Protein AF-A0AAU0MTR1-F1 (afdb_monomer_lite)

Radius of gyration: 13.87 Å; chains: 1; bounding box: 31×34×35 Å

Secondary structure (DSSP, 8-state):
-----S-EEEPPTT-EEEEETTTTEEEEE-TTS-EEEEEGGGEEEEEEEEEPPPTTSPPEEEEEEEES-SS--EEEEEESSHHHHHHHHHHHHHHHHSPP-

Foldseek 3Di:
DPDDDPAAAEQDPPWDWDADLLQQKIWIQHPVRDIDIDHVVQFPDKDWDWDDDPPPDQTKIKIWTQGVDPRHRIYIYIDSDPVVNVVVVVVSVVSNPDDND

Structure (mmCIF, N/CA/C/O backbone):
data_AF-A0AAU0MTR1-F1
#
_entry.id   AF-A0AAU0MTR1-F1
#
loop_
_atom_site.group_PDB
_atom_site.id
_atom_site.type_symbol
_atom_site.label_atom_id
_atom_site.label_alt_id
_atom_site.label_comp_id
_atom_site.label_asym_id
_atom_site.label_entity_id
_atom_site.label_seq_id
_atom_site.pdbx_PDB_ins_code
_atom_site.Cartn_x
_atom_site.Cartn_y
_atom_site.Cartn_z
_atom_site.occupancy
_atom_site.B_iso_or_equiv
_atom_site.auth_seq_id
_atom_site.auth_comp_id
_atom_site.auth_asym_id
_atom_site.auth_atom_id
_atom_site.pdbx_PDB_model_num
ATOM 1 N N . MET A 1 1 ? 5.116 -17.799 11.765 1.00 31.34 1 MET A N 1
ATOM 2 C CA . MET A 1 1 ? 3.805 -17.897 11.088 1.00 31.34 1 MET A CA 1
ATOM 3 C C . MET A 1 1 ? 4.029 -17.701 9.602 1.00 31.34 1 MET A C 1
ATOM 5 O O . MET A 1 1 ? 4.410 -16.607 9.199 1.00 31.34 1 MET A O 1
ATOM 9 N N . ASP A 1 2 ? 3.836 -18.751 8.809 1.00 34.56 2 ASP A N 1
ATOM 10 C CA . ASP A 1 2 ? 3.849 -18.668 7.348 1.00 34.56 2 ASP A CA 1
ATOM 11 C C . ASP A 1 2 ? 2.515 -18.096 6.859 1.00 34.56 2 ASP A C 1
ATOM 13 O O . ASP A 1 2 ? 1.483 -18.764 6.846 1.00 34.56 2 ASP A O 1
ATOM 17 N N . PHE A 1 3 ? 2.525 -16.808 6.521 1.00 34.22 3 PHE A N 1
ATOM 18 C CA . PHE A 1 3 ? 1.360 -16.087 6.019 1.00 34.22 3 PHE A CA 1
ATOM 19 C C . PHE A 1 3 ? 1.161 -16.407 4.529 1.00 34.22 3 PHE A C 1
ATOM 21 O O . PHE A 1 3 ? 1.867 -15.869 3.675 1.00 34.22 3 PHE A O 1
ATOM 28 N N . ASN A 1 4 ? 0.211 -17.295 4.217 1.00 35.38 4 ASN A N 1
ATOM 29 C CA . ASN A 1 4 ? -0.157 -17.669 2.848 1.00 35.38 4 ASN A CA 1
ATOM 30 C C . ASN A 1 4 ? -1.602 -17.230 2.539 1.00 35.38 4 ASN A C 1
ATOM 32 O O . ASN A 1 4 ? -2.546 -17.988 2.775 1.00 35.38 4 ASN A O 1
ATOM 36 N N . PRO A 1 5 ? -1.815 -15.991 2.072 1.00 41.56 5 PRO A N 1
ATOM 37 C CA . PRO A 1 5 ? -3.156 -15.480 1.843 1.00 41.56 5 PRO A CA 1
ATOM 38 C C . PRO A 1 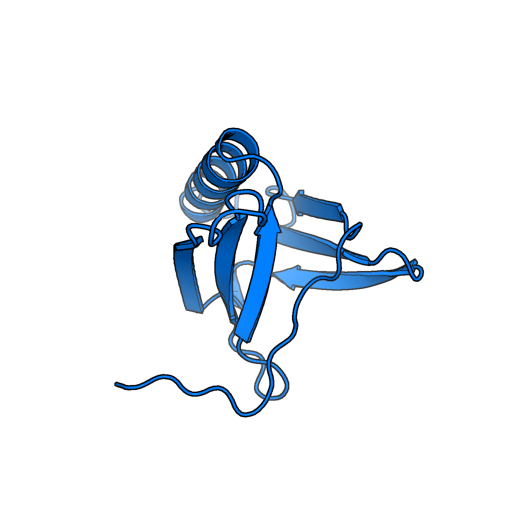5 ? -3.774 -16.173 0.626 1.00 41.56 5 PRO A C 1
ATOM 40 O O . PRO A 1 5 ? -3.256 -16.070 -0.486 1.00 41.56 5 PRO A O 1
ATOM 43 N N . LYS A 1 6 ? -4.912 -16.853 0.837 1.00 39.72 6 LYS A N 1
ATOM 44 C CA . LYS A 1 6 ? -5.722 -17.477 -0.229 1.00 39.72 6 LYS A CA 1
ATOM 45 C C . LYS A 1 6 ? -6.138 -16.481 -1.321 1.00 39.72 6 LYS A C 1
ATOM 47 O O . LYS A 1 6 ? -6.350 -16.893 -2.456 1.00 39.72 6 LYS A O 1
ATOM 52 N N . TYR A 1 7 ? -6.205 -15.189 -0.991 1.00 46.62 7 TYR A N 1
ATOM 53 C CA . TYR A 1 7 ? -6.578 -14.112 -1.902 1.00 46.62 7 TYR A CA 1
ATOM 54 C C . TYR A 1 7 ? -5.579 -12.961 -1.806 1.00 46.62 7 TYR A C 1
ATOM 56 O O . TYR A 1 7 ? -5.288 -12.442 -0.726 1.00 46.62 7 TYR A O 1
ATOM 64 N N . LYS A 1 8 ? -5.025 -12.581 -2.957 1.00 53.84 8 LYS A N 1
ATOM 65 C C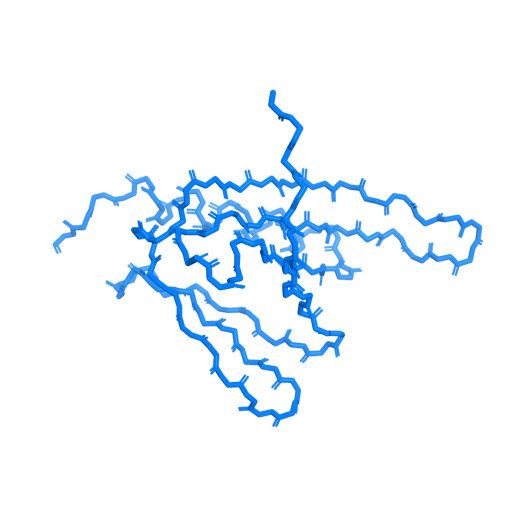A . LYS A 1 8 ? -4.037 -11.513 -3.087 1.00 53.84 8 LYS A CA 1
ATOM 66 C C . LYS A 1 8 ? -4.506 -10.536 -4.143 1.00 53.84 8 LYS A C 1
ATOM 68 O O . LYS A 1 8 ? -4.621 -10.896 -5.316 1.00 53.84 8 LYS A O 1
ATOM 73 N N . TYR A 1 9 ? -4.660 -9.280 -3.751 1.00 56.09 9 TYR A N 1
ATOM 74 C CA . TYR A 1 9 ? -4.800 -8.211 -4.717 1.00 56.09 9 TYR A CA 1
ATOM 75 C C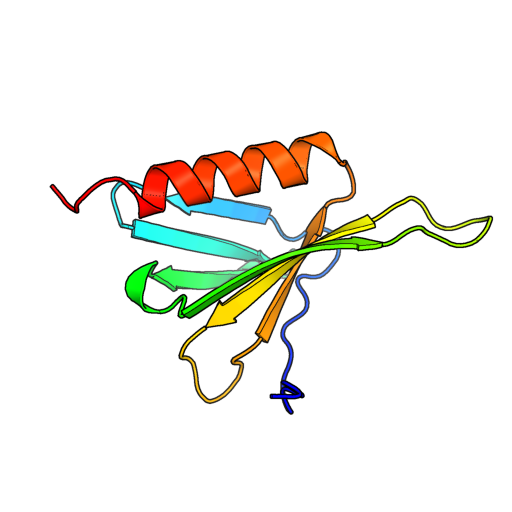 . TYR A 1 9 ? -3.414 -7.722 -5.136 1.00 56.09 9 TYR A C 1
ATOM 77 O O . TYR A 1 9 ? -2.596 -7.282 -4.322 1.00 56.09 9 TYR A O 1
ATOM 85 N N . LYS A 1 10 ? -3.130 -7.805 -6.434 1.00 58.03 10 LYS A N 1
ATOM 86 C CA . LYS A 1 10 ? -1.926 -7.227 -7.026 1.00 58.03 10 LYS A CA 1
ATOM 87 C C . LYS A 1 10 ? -2.352 -6.007 -7.826 1.00 58.03 10 LYS A C 1
ATOM 89 O O . LYS A 1 10 ? -3.037 -6.159 -8.836 1.00 58.03 10 LYS A O 1
ATOM 94 N N . ALA A 1 11 ? -1.927 -4.822 -7.395 1.00 59.28 11 ALA A N 1
ATOM 95 C CA . ALA A 1 11 ? -2.095 -3.627 -8.207 1.00 59.28 11 ALA A CA 1
ATOM 96 C C . ALA A 1 11 ? -1.408 -3.865 -9.561 1.00 59.28 11 ALA A C 1
ATOM 98 O O . ALA A 1 11 ? -0.237 -4.262 -9.616 1.00 59.28 11 ALA A O 1
ATOM 99 N N . MET A 1 12 ? -2.163 -3.716 -10.650 1.00 55.75 12 MET A N 1
ATOM 100 C CA . MET A 1 12 ? -1.634 -3.913 -11.996 1.00 55.75 12 MET A CA 1
ATOM 101 C C . MET A 1 12 ? -0.727 -2.741 -12.394 1.00 55.75 12 MET A C 1
ATOM 103 O O . MET A 1 12 ? -0.822 -1.642 -11.849 1.00 55.75 12 MET A O 1
ATOM 107 N N . LEU A 1 13 ? 0.166 -2.977 -13.361 1.00 52.72 13 LEU A N 1
ATOM 108 C CA . LEU A 1 13 ? 0.978 -1.925 -13.978 1.00 52.72 13 LEU A CA 1
ATOM 109 C C . LEU A 1 13 ? 0.065 -0.785 -14.470 1.00 52.72 13 LEU A C 1
ATOM 111 O O . LEU A 1 13 ? -0.827 -1.009 -15.289 1.00 52.72 13 LEU A O 1
ATOM 115 N N . GLY A 1 14 ? 0.286 0.427 -13.953 1.00 55.19 14 GLY A N 1
ATOM 116 C CA . GLY A 1 14 ? -0.507 1.620 -14.273 1.00 55.19 14 GLY A CA 1
ATOM 117 C C . GLY A 1 14 ? -1.575 2.006 -13.243 1.00 55.19 14 GLY A C 1
ATOM 118 O O . GLY A 1 14 ? -2.296 2.973 -13.479 1.00 55.19 14 GLY A O 1
ATOM 119 N N . SER A 1 15 ? -1.695 1.300 -12.114 1.00 67.88 15 SER A N 1
ATOM 120 C CA . SER A 1 15 ? -2.487 1.787 -10.978 1.00 67.88 15 SER A CA 1
ATOM 121 C C . SER A 1 15 ? -1.793 2.976 -10.297 1.00 67.88 15 SER A C 1
ATOM 123 O O . SER A 1 15 ? -0.593 2.925 -10.027 1.00 67.88 15 SER A O 1
ATOM 125 N N . ARG A 1 16 ? -2.548 4.036 -9.995 1.00 74.56 16 ARG A N 1
ATOM 126 C CA . ARG A 1 16 ? -2.111 5.168 -9.165 1.00 74.56 16 ARG A CA 1
ATOM 127 C C . ARG A 1 16 ? -2.459 4.872 -7.711 1.00 74.56 16 ARG A C 1
ATOM 129 O O . ARG A 1 16 ? -3.571 4.430 -7.425 1.00 74.56 16 ARG A O 1
ATOM 136 N N . ILE A 1 17 ? -1.509 5.111 -6.817 1.00 77.75 17 ILE A N 1
ATOM 137 C CA . ILE A 1 17 ? -1.698 4.985 -5.376 1.00 77.75 17 ILE A CA 1
ATOM 138 C C . ILE A 1 17 ? -1.434 6.332 -4.706 1.00 77.75 17 ILE A C 1
ATOM 140 O O . ILE A 1 17 ? -0.453 6.999 -5.030 1.00 77.75 17 ILE A O 1
ATOM 144 N N . GLU A 1 18 ? -2.315 6.740 -3.801 1.00 83.06 18 GLU A N 1
ATOM 145 C CA . GLU A 1 18 ? -2.264 8.039 -3.127 1.00 83.06 18 GLU A CA 1
ATOM 146 C C . GLU A 1 18 ? -2.534 7.853 -1.635 1.00 83.06 18 GLU A C 1
ATOM 148 O O . GLU A 1 18 ? -3.400 7.067 -1.252 1.00 83.06 18 GLU A O 1
ATOM 153 N N . LEU A 1 19 ? -1.765 8.561 -0.813 1.00 84.44 19 LEU A N 1
ATOM 154 C CA . LEU A 1 19 ? -1.973 8.663 0.627 1.00 84.44 19 LEU A CA 1
ATOM 155 C C . LEU A 1 19 ? -2.739 9.952 0.901 1.00 84.44 19 LEU A C 1
ATOM 157 O O . LEU A 1 19 ? -2.369 11.002 0.379 1.00 84.44 19 LEU A O 1
ATOM 161 N N . ASP A 1 20 ? -3.772 9.858 1.721 1.00 86.12 20 ASP A N 1
ATOM 162 C CA . ASP A 1 20 ? -4.509 10.984 2.274 1.00 86.12 20 ASP A CA 1
ATOM 163 C C . ASP A 1 20 ? -4.320 10.956 3.796 1.00 86.12 20 ASP A C 1
ATOM 165 O O . ASP A 1 20 ? -5.012 10.199 4.487 1.00 86.12 20 ASP A O 1
ATOM 169 N N . PRO A 1 21 ? -3.316 11.686 4.314 1.00 79.56 21 PRO A N 1
ATOM 170 C CA . PRO A 1 21 ? -3.024 11.706 5.740 1.00 79.56 21 PRO A CA 1
ATOM 171 C C . PRO A 1 21 ? -4.153 12.356 6.549 1.00 79.56 21 PRO A C 1
ATOM 173 O O . PRO A 1 21 ? -4.448 11.861 7.635 1.00 79.56 21 PRO A O 1
ATOM 176 N N . ASP A 1 22 ? -4.831 13.374 6.004 1.00 82.75 22 ASP A N 1
ATOM 177 C CA . ASP A 1 22 ? -5.926 14.089 6.670 1.00 82.75 22 ASP A CA 1
ATOM 178 C C . ASP A 1 22 ? -7.108 13.155 6.949 1.00 82.75 22 ASP A C 1
ATOM 180 O O . ASP A 1 22 ? -7.578 13.032 8.081 1.00 82.75 22 ASP A O 1
ATOM 184 N N . SER A 1 23 ? -7.548 12.412 5.930 1.00 84.00 23 SER A N 1
ATOM 185 C CA . SER A 1 23 ? -8.636 11.435 6.089 1.00 84.00 23 SER A CA 1
ATOM 186 C C . SER A 1 23 ? -8.157 10.070 6.598 1.00 84.00 23 SER A C 1
ATOM 188 O O . SER A 1 23 ? -8.970 9.146 6.717 1.00 84.00 23 SER A O 1
ATOM 190 N N . ARG A 1 24 ? -6.848 9.912 6.855 1.00 85.19 24 ARG A N 1
ATOM 191 C CA . ARG A 1 24 ? -6.160 8.650 7.195 1.00 85.19 24 ARG A CA 1
ATOM 192 C C . ARG A 1 24 ? -6.517 7.507 6.242 1.00 85.19 24 ARG A C 1
ATOM 194 O O . ARG A 1 24 ? -6.874 6.403 6.672 1.00 85.19 24 ARG A O 1
ATOM 201 N N . GLN A 1 25 ? -6.456 7.784 4.941 1.00 87.81 25 GLN A N 1
ATOM 202 C CA . GLN A 1 25 ? -6.877 6.880 3.873 1.00 87.81 25 GLN A CA 1
ATOM 203 C C . GLN A 1 25 ? -5.789 6.625 2.828 1.00 87.81 25 GLN A C 1
ATOM 205 O O . GLN A 1 25 ? -4.918 7.445 2.563 1.00 87.81 25 GLN A O 1
ATOM 210 N N . ILE A 1 26 ? -5.868 5.460 2.190 1.00 85.50 26 ILE A N 1
ATOM 211 C CA . ILE A 1 26 ? -5.075 5.081 1.026 1.00 85.50 26 ILE A CA 1
ATOM 212 C C . ILE A 1 26 ? -6.026 4.873 -0.141 1.00 85.50 26 ILE A C 1
ATOM 214 O O . ILE A 1 26 ? -6.910 4.013 -0.104 1.00 85.50 26 ILE A O 1
ATOM 218 N N . PHE A 1 27 ? -5.812 5.630 -1.208 1.00 84.12 27 PHE A N 1
ATOM 219 C CA . PHE A 1 27 ? -6.536 5.491 -2.458 1.00 84.12 27 PHE A CA 1
ATOM 220 C C . PHE A 1 27 ? -5.721 4.676 -3.446 1.00 84.12 27 PHE A C 1
ATOM 222 O O . PHE A 1 27 ? -4.580 5.008 -3.757 1.00 84.12 27 PHE A O 1
ATOM 229 N N . LEU A 1 28 ? -6.338 3.645 -4.013 1.00 79.12 28 LEU A N 1
ATOM 230 C CA . LEU A 1 28 ? -5.805 2.964 -5.180 1.00 79.12 28 LEU A CA 1
ATOM 231 C C . LEU A 1 28 ? -6.767 3.129 -6.348 1.00 79.12 28 LEU A C 1
ATOM 233 O O . LEU A 1 28 ? -7.886 2.617 -6.325 1.00 79.12 28 LEU A O 1
ATOM 237 N N . LYS A 1 29 ? -6.313 3.813 -7.394 1.00 78.12 29 LYS A N 1
ATOM 238 C CA . LYS A 1 29 ? -7.025 3.932 -8.661 1.00 78.12 29 LYS A CA 1
ATOM 239 C C . LYS A 1 29 ? -6.350 3.045 -9.692 1.00 78.12 29 LYS A C 1
ATOM 241 O O . LYS A 1 29 ? -5.242 3.317 -10.145 1.00 78.12 29 LYS A O 1
ATOM 246 N N . SER A 1 30 ? -7.024 1.970 -10.060 1.00 73.88 30 SER A N 1
ATOM 247 C CA . SER A 1 30 ? -6.580 1.082 -11.126 1.00 73.88 30 SER A CA 1
ATOM 248 C C . SER A 1 30 ? -6.757 1.723 -12.497 1.00 73.88 30 SER A C 1
ATOM 250 O O . SER A 1 30 ? -7.582 2.619 -12.686 1.00 73.88 30 SER A O 1
ATOM 252 N N . ARG A 1 31 ? -5.981 1.246 -13.476 1.00 70.06 31 ARG A N 1
ATOM 253 C CA . ARG A 1 31 ? -6.050 1.721 -14.866 1.00 70.06 31 ARG A CA 1
ATOM 254 C C . ARG A 1 31 ? -7.429 1.507 -15.503 1.00 70.06 31 ARG A C 1
ATOM 256 O O . ARG A 1 31 ? -7.829 2.297 -16.347 1.00 70.06 31 ARG A O 1
ATOM 263 N N . ASP A 1 32 ? -8.156 0.475 -15.078 1.00 74.31 32 ASP A N 1
ATOM 264 C CA . ASP A 1 32 ? -9.535 0.174 -15.493 1.00 74.31 32 ASP A CA 1
ATOM 265 C C . ASP A 1 32 ? -10.587 1.093 -14.837 1.00 74.31 32 ASP A C 1
ATOM 267 O O . ASP A 1 32 ? -11.786 0.881 -14.991 1.00 74.31 32 ASP A O 1
ATOM 271 N N . GLY A 1 33 ? -10.149 2.109 -14.087 1.00 71.06 33 GLY A N 1
ATOM 272 C CA . GLY A 1 33 ? -11.016 3.054 -13.392 1.00 71.06 33 GLY A CA 1
ATOM 273 C C . GLY A 1 33 ? -11.516 2.559 -12.036 1.00 71.06 33 GLY A C 1
ATOM 274 O O . GLY A 1 33 ? -12.126 3.343 -11.308 1.00 71.06 33 GLY A O 1
ATOM 275 N N . ARG A 1 34 ? -11.227 1.311 -11.638 1.00 73.50 34 ARG A N 1
ATOM 276 C CA . ARG A 1 34 ? -11.626 0.807 -10.319 1.00 73.50 34 ARG A CA 1
ATOM 277 C C . ARG A 1 34 ? -10.865 1.547 -9.228 1.00 73.50 34 ARG A C 1
ATOM 279 O O . ARG A 1 34 ? -9.636 1.490 -9.164 1.00 73.50 34 ARG A O 1
ATOM 286 N N . LYS A 1 35 ? -11.609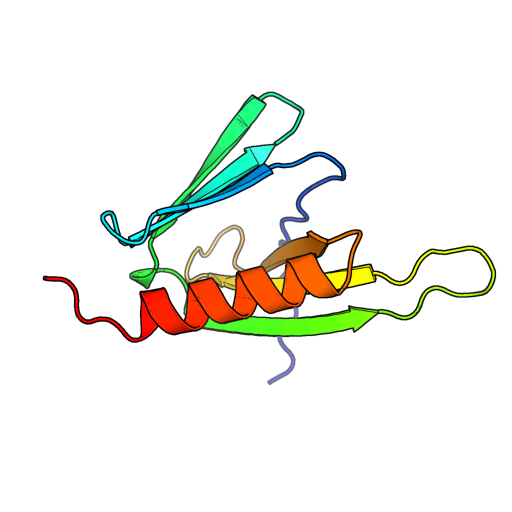 2.220 -8.353 1.00 78.06 35 LYS A N 1
ATOM 287 C CA . LYS A 1 35 ? -11.080 2.857 -7.148 1.00 78.06 35 LYS A CA 1
ATOM 288 C C . LYS A 1 35 ? -11.319 1.938 -5.956 1.00 78.06 35 LYS A C 1
ATOM 290 O O . LYS A 1 35 ? -12.418 1.417 -5.786 1.00 78.06 35 LYS A O 1
ATOM 295 N N . ARG A 1 36 ? -10.299 1.759 -5.126 1.00 77.88 36 ARG A N 1
ATOM 296 C CA . ARG A 1 36 ? -10.439 1.222 -3.774 1.00 77.88 36 ARG A CA 1
ATOM 297 C C . ARG A 1 36 ? -9.880 2.218 -2.775 1.00 77.88 36 ARG A C 1
ATOM 299 O O . ARG A 1 36 ? -8.959 2.971 -3.095 1.00 77.88 36 ARG A O 1
ATOM 306 N N . VAL A 1 37 ? -10.500 2.241 -1.608 1.00 83.44 37 VAL A N 1
ATOM 307 C CA . VAL A 1 37 ? -10.158 3.119 -0.495 1.00 83.44 37 VAL A CA 1
ATOM 308 C C . VAL A 1 37 ? -9.951 2.228 0.710 1.00 83.44 37 VAL A C 1
ATOM 310 O O . VAL A 1 37 ? -10.761 1.332 0.933 1.00 83.44 37 VAL A O 1
ATOM 313 N N . PHE A 1 38 ? -8.885 2.480 1.450 1.00 79.38 38 PHE A N 1
ATOM 314 C CA . PHE A 1 38 ? -8.594 1.801 2.705 1.00 79.38 38 PHE A CA 1
ATOM 315 C C . PHE A 1 38 ? -8.308 2.838 3.759 1.00 79.38 38 PHE A C 1
ATOM 317 O O . PHE A 1 38 ? -7.735 3.880 3.447 1.00 79.38 38 PHE A O 1
ATOM 324 N N . LYS A 1 39 ? -8.663 2.545 4.997 1.00 85.12 39 LYS A N 1
ATOM 325 C CA . LYS A 1 39 ? -8.269 3.369 6.129 1.00 85.12 39 LYS A CA 1
ATOM 326 C C . LYS A 1 39 ? -7.008 2.810 6.766 1.00 85.12 39 LYS A C 1
ATOM 328 O O . LYS A 1 39 ? -6.761 1.607 6.757 1.00 85.12 39 LYS A O 1
ATOM 333 N N . TYR A 1 40 ? -6.224 3.685 7.373 1.00 84.56 40 TYR A N 1
ATOM 334 C CA . TYR A 1 40 ? -4.994 3.303 8.067 1.00 84.56 40 TYR A CA 1
ATOM 335 C C . TYR A 1 40 ? -5.245 2.287 9.188 1.00 84.56 40 TYR A C 1
ATOM 337 O O . TYR A 1 40 ? -4.439 1.386 9.390 1.00 84.56 40 TYR A O 1
ATOM 345 N N . GLU A 1 41 ? -6.391 2.388 9.870 1.00 83.75 41 GLU A N 1
ATOM 346 C CA . GLU A 1 41 ? -6.820 1.454 10.924 1.00 83.75 41 GLU A CA 1
ATOM 347 C C . GLU A 1 41 ? -7.023 0.009 10.435 1.00 83.75 41 GLU A C 1
ATOM 349 O O . GLU A 1 41 ? -6.992 -0.933 11.229 1.00 83.75 41 GLU A O 1
ATOM 354 N N . GLU A 1 42 ? -7.216 -0.181 9.129 1.00 84.12 42 GLU A N 1
ATOM 355 C CA . GLU A 1 42 ? -7.386 -1.500 8.524 1.00 84.12 42 GLU A CA 1
ATOM 356 C C . GLU A 1 42 ? -6.039 -2.161 8.212 1.00 84.12 42 GLU A C 1
ATOM 358 O O . GLU A 1 42 ? -6.004 -3.362 7.954 1.00 84.12 42 GLU A O 1
ATOM 363 N N . ILE A 1 43 ? -4.929 -1.418 8.241 1.00 84.31 43 ILE A N 1
ATOM 364 C CA . ILE A 1 43 ? -3.589 -1.931 7.945 1.00 84.31 43 ILE A CA 1
ATOM 365 C C . ILE A 1 43 ? -3.009 -2.542 9.217 1.00 84.31 43 ILE A C 1
ATOM 367 O O . ILE A 1 43 ? -2.734 -1.852 10.196 1.00 84.31 43 ILE A O 1
ATOM 371 N N . VAL A 1 44 ? -2.800 -3.853 9.189 1.00 84.19 44 VAL A N 1
ATOM 372 C CA . VAL A 1 44 ? -2.252 -4.613 10.318 1.00 84.19 44 VAL A CA 1
ATOM 373 C C . VAL A 1 44 ? -0.728 -4.661 10.251 1.00 84.19 44 VAL A C 1
ATOM 375 O O . VAL A 1 44 ? -0.056 -4.584 11.274 1.00 84.19 44 VAL A O 1
ATOM 378 N N . GLU A 1 45 ? -0.174 -4.792 9.046 1.00 84.12 45 GLU A N 1
ATOM 379 C CA . GLU A 1 45 ? 1.267 -4.907 8.816 1.00 84.12 45 GLU A CA 1
ATOM 380 C C . GLU A 1 45 ? 1.605 -4.425 7.399 1.00 84.12 45 GLU A C 1
ATOM 382 O O . GLU A 1 45 ? 0.787 -4.552 6.486 1.00 84.12 45 GLU A O 1
ATOM 387 N N . TRP A 1 46 ? 2.821 -3.925 7.168 1.00 85.19 46 TRP A N 1
ATOM 388 C CA . TRP A 1 46 ? 3.354 -3.806 5.811 1.00 85.19 46 TRP A CA 1
ATOM 389 C C . TRP A 1 46 ? 4.829 -4.208 5.728 1.00 85.19 46 TRP A C 1
ATOM 391 O O . TRP A 1 46 ? 5.569 -4.140 6.708 1.00 85.19 46 TRP A O 1
ATOM 401 N N . LYS A 1 47 ? 5.266 -4.646 4.542 1.00 84.62 47 LYS A N 1
ATOM 402 C CA . LYS A 1 47 ? 6.660 -5.011 4.247 1.00 84.62 47 LYS A CA 1
ATOM 403 C C . LYS A 1 47 ? 7.111 -4.417 2.932 1.00 84.62 47 LYS A C 1
ATOM 405 O O . LYS A 1 47 ? 6.448 -4.584 1.909 1.00 84.62 47 LYS A O 1
ATOM 410 N N . HIS A 1 48 ? 8.297 -3.833 2.942 1.00 82.94 48 HIS A N 1
ATOM 411 C CA . HIS A 1 48 ? 9.021 -3.494 1.731 1.00 82.94 48 HIS A CA 1
ATOM 412 C C . HIS A 1 48 ? 9.916 -4.672 1.333 1.00 82.94 48 HIS A C 1
ATOM 414 O O . HIS A 1 48 ? 10.704 -5.173 2.133 1.00 82.94 48 HIS A O 1
ATOM 420 N N . LYS A 1 49 ? 9.770 -5.155 0.096 1.00 82.00 49 LYS A N 1
ATOM 421 C CA . LYS A 1 49 ? 10.662 -6.149 -0.503 1.00 82.00 49 LYS A CA 1
ATOM 422 C C . LYS A 1 49 ? 11.258 -5.636 -1.803 1.00 82.00 49 LYS A C 1
ATOM 424 O O . LYS A 1 49 ? 10.527 -5.267 -2.725 1.00 82.00 49 LYS A O 1
ATOM 429 N N . TRP A 1 50 ? 12.577 -5.725 -1.880 1.00 77.31 50 TRP A N 1
ATOM 430 C CA . TRP A 1 50 ? 13.327 -5.614 -3.119 1.00 77.31 50 TRP A CA 1
ATOM 431 C C . TRP A 1 50 ? 13.249 -6.950 -3.849 1.00 77.31 50 TRP A C 1
ATOM 433 O O . TRP A 1 50 ? 13.555 -8.000 -3.281 1.00 77.31 50 TRP A O 1
ATOM 443 N N . LEU A 1 51 ? 12.766 -6.924 -5.086 1.00 75.94 51 LEU A N 1
ATOM 444 C CA . LEU A 1 51 ? 12.728 -8.093 -5.950 1.00 75.94 51 LEU A CA 1
ATOM 445 C C . LEU A 1 51 ? 13.652 -7.826 -7.124 1.00 75.94 51 LEU A C 1
ATOM 447 O O . LEU A 1 51 ? 13.295 -7.091 -8.045 1.00 75.94 51 LEU A O 1
ATOM 451 N N . GLN A 1 52 ? 14.828 -8.440 -7.061 1.00 68.88 52 GLN A N 1
ATOM 452 C CA . GLN A 1 52 ? 15.790 -8.392 -8.145 1.00 68.88 52 GLN A CA 1
ATOM 453 C C . GLN A 1 52 ? 15.202 -9.113 -9.362 1.00 68.88 52 GLN A C 1
ATOM 455 O O . GLN A 1 52 ? 14.675 -10.227 -9.247 1.00 68.88 52 GLN A O 1
ATOM 460 N N . GLY A 1 53 ? 15.210 -8.449 -10.513 1.00 63.72 53 GLY A N 1
ATOM 461 C CA . GLY A 1 53 ? 14.799 -9.079 -11.760 1.00 63.72 53 GLY A CA 1
ATOM 462 C C . GLY A 1 53 ? 15.935 -9.930 -12.325 1.00 63.72 53 GLY A C 1
ATOM 463 O O . GLY A 1 53 ? 17.073 -9.481 -12.395 1.00 63.72 53 GLY A O 1
ATOM 464 N N . ASP A 1 54 ? 15.653 -11.161 -12.758 1.00 59.75 54 ASP A N 1
ATOM 465 C CA . ASP A 1 54 ? 16.614 -11.920 -13.572 1.00 59.75 54 ASP A CA 1
ATOM 466 C C . ASP A 1 54 ? 16.881 -11.202 -14.897 1.00 59.75 54 ASP A C 1
ATOM 468 O O . ASP A 1 54 ? 15.913 -10.702 -15.465 1.00 59.75 54 ASP A O 1
ATOM 472 N N . ARG A 1 55 ? 18.146 -11.226 -15.368 1.00 47.06 55 ARG A N 1
ATOM 473 C CA . ARG A 1 55 ? 18.820 -10.784 -16.634 1.00 47.06 55 ARG A CA 1
ATOM 474 C C . ARG A 1 55 ? 18.118 -9.865 -17.665 1.00 47.06 55 ARG A C 1
ATOM 476 O O . ARG A 1 55 ? 18.816 -9.178 -18.399 1.00 47.06 55 ARG A O 1
ATOM 483 N N . TYR A 1 56 ? 16.791 -9.844 -17.740 1.00 52.91 56 TYR A N 1
ATOM 484 C CA . TYR A 1 56 ? 15.935 -9.040 -18.621 1.00 52.91 56 TYR A CA 1
ATOM 485 C C . TYR A 1 56 ? 14.760 -8.342 -17.904 1.00 52.91 56 TYR A C 1
ATOM 487 O O . TYR A 1 56 ? 13.987 -7.631 -18.547 1.00 52.91 56 TYR A O 1
ATOM 495 N N . ARG A 1 57 ? 14.565 -8.552 -16.596 1.00 56.31 57 ARG A N 1
ATOM 496 C CA . ARG A 1 57 ? 13.528 -7.889 -15.796 1.00 56.31 57 ARG A CA 1
ATOM 497 C C . ARG A 1 57 ? 14.150 -6.748 -15.009 1.00 56.31 57 ARG A C 1
ATOM 499 O O . ARG A 1 57 ? 15.148 -6.928 -14.328 1.00 56.31 57 ARG A O 1
ATOM 506 N N . THR A 1 58 ? 13.540 -5.577 -15.115 1.00 59.53 58 THR A N 1
ATOM 507 C CA . THR A 1 58 ? 13.862 -4.410 -14.296 1.00 59.53 58 THR A CA 1
ATOM 508 C C . THR A 1 58 ? 13.667 -4.759 -12.822 1.00 59.53 58 THR A C 1
ATOM 510 O O . THR A 1 58 ? 12.710 -5.466 -12.487 1.00 59.53 58 THR A O 1
ATOM 513 N N . ASP A 1 59 ? 14.544 -4.271 -11.947 1.00 64.94 59 ASP A N 1
ATOM 514 C CA . ASP A 1 59 ? 14.354 -4.416 -10.507 1.00 64.94 59 ASP A CA 1
ATOM 515 C C . ASP A 1 59 ? 12.989 -3.850 -10.101 1.00 64.94 59 ASP A C 1
ATOM 517 O O . ASP A 1 59 ? 12.553 -2.786 -10.555 1.00 64.94 59 ASP A O 1
ATOM 521 N N . HIS A 1 60 ? 12.265 -4.615 -9.288 1.00 67.56 60 HIS A N 1
ATOM 522 C CA . HIS A 1 60 ? 10.935 -4.247 -8.832 1.00 67.56 60 HIS A CA 1
ATOM 523 C C . HIS A 1 60 ? 10.942 -4.054 -7.325 1.00 67.56 60 HIS A C 1
ATOM 525 O O . HIS A 1 60 ? 11.285 -4.957 -6.561 1.00 67.56 60 HIS A O 1
ATOM 531 N N . HIS A 1 61 ? 10.428 -2.911 -6.892 1.00 73.62 61 HIS A N 1
ATOM 532 C CA . HIS A 1 61 ? 10.248 -2.612 -5.478 1.00 73.62 61 HIS A CA 1
ATOM 533 C C . HIS A 1 61 ? 8.796 -2.860 -5.136 1.00 73.62 61 HIS A C 1
ATOM 535 O O . HIS A 1 61 ? 7.895 -2.361 -5.816 1.00 73.62 61 HIS A O 1
ATOM 541 N N . ARG A 1 62 ? 8.536 -3.695 -4.133 1.00 76.00 62 ARG A N 1
ATOM 542 C CA . ARG A 1 62 ? 7.166 -4.019 -3.742 1.00 76.00 62 ARG A CA 1
ATOM 543 C C . ARG A 1 62 ? 6.903 -3.644 -2.302 1.00 76.00 62 ARG A C 1
ATOM 545 O O . ARG A 1 62 ? 7.607 -4.108 -1.410 1.00 76.00 62 ARG A O 1
ATOM 552 N N . LEU A 1 63 ? 5.814 -2.917 -2.094 1.00 75.12 63 LEU A N 1
ATOM 553 C CA . LEU A 1 63 ? 5.199 -2.748 -0.786 1.00 75.12 63 LEU A CA 1
ATOM 554 C C . LEU A 1 63 ? 4.044 -3.742 -0.661 1.00 75.12 63 LEU A C 1
ATOM 556 O O . LEU A 1 63 ? 3.172 -3.826 -1.528 1.00 75.12 63 LEU A O 1
ATOM 560 N N . TRP A 1 64 ? 4.100 -4.552 0.387 1.00 80.94 64 TRP A N 1
ATOM 561 C CA . TRP A 1 64 ? 3.119 -5.570 0.732 1.00 80.94 64 TRP A CA 1
ATOM 562 C C . TRP A 1 64 ? 2.356 -5.059 1.941 1.00 80.94 64 TRP A C 1
ATOM 564 O O . TRP A 1 64 ? 2.972 -4.840 2.971 1.00 80.94 64 TRP A O 1
ATOM 574 N N . PHE A 1 65 ? 1.050 -4.892 1.825 1.00 78.19 65 PHE A N 1
ATOM 575 C CA . PHE A 1 65 ? 0.154 -4.465 2.887 1.00 78.19 65 PHE A CA 1
ATOM 576 C C . PHE A 1 65 ? -0.680 -5.657 3.317 1.00 78.19 65 PHE A C 1
ATOM 578 O O . PHE A 1 65 ? -1.323 -6.300 2.485 1.00 78.19 65 PHE A O 1
ATOM 585 N N . VAL A 1 66 ? -0.666 -5.943 4.607 1.00 78.50 66 VAL A N 1
ATOM 586 C CA . VAL A 1 66 ? -1.598 -6.862 5.239 1.00 78.50 66 VAL A CA 1
ATOM 587 C C . VAL A 1 66 ? -2.720 -6.021 5.822 1.00 78.50 66 VAL A C 1
ATOM 589 O O . VAL A 1 66 ? -2.494 -5.221 6.730 1.00 78.50 66 VAL A O 1
ATOM 592 N N . VAL A 1 67 ? -3.917 -6.182 5.275 1.00 80.31 67 VAL A N 1
ATOM 593 C CA . VAL A 1 67 ? -5.127 -5.493 5.725 1.00 80.31 67 VAL A CA 1
ATOM 594 C C . VAL A 1 67 ? -6.034 -6.462 6.480 1.00 80.31 67 VAL A C 1
ATOM 596 O O . VAL A 1 67 ? -6.010 -7.667 6.238 1.00 80.31 67 VAL A O 1
ATOM 599 N N . ARG A 1 68 ? -6.838 -5.936 7.406 1.00 73.75 68 ARG A N 1
ATOM 600 C CA . ARG A 1 68 ? -7.794 -6.698 8.225 1.00 73.75 68 ARG A CA 1
ATOM 601 C C . ARG A 1 68 ? -8.995 -7.223 7.416 1.00 73.75 68 ARG A C 1
ATOM 603 O O . ARG A 1 68 ? -9.789 -7.989 7.949 1.00 73.75 68 ARG A O 1
ATOM 610 N N . ASP A 1 69 ? -9.113 -6.845 6.142 1.00 68.88 69 ASP A N 1
ATOM 611 C CA . ASP A 1 69 ? -10.119 -7.363 5.208 1.00 68.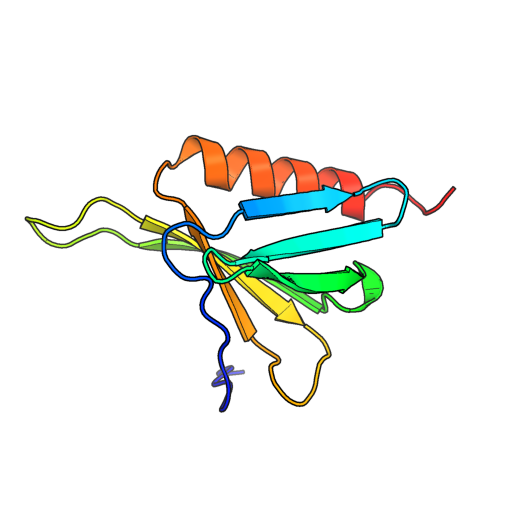88 69 ASP A CA 1
ATOM 612 C C . ASP A 1 69 ? -10.000 -8.895 5.066 1.00 68.88 69 ASP A C 1
ATOM 614 O O . ASP A 1 69 ? -8.968 -9.420 4.640 1.00 68.88 69 ASP A O 1
ATOM 618 N N . LEU A 1 70 ? -11.069 -9.610 5.434 1.00 58.34 70 LEU A N 1
ATOM 619 C CA . LEU A 1 70 ? -11.124 -11.074 5.435 1.00 58.34 70 LEU A CA 1
ATOM 620 C C . LEU A 1 70 ? -11.155 -11.669 4.019 1.00 58.34 70 LEU A C 1
ATOM 622 O O . LEU A 1 70 ? -10.702 -12.801 3.829 1.00 58.34 70 LEU A O 1
ATOM 626 N N . ASP A 1 71 ? -11.641 -10.919 3.029 1.00 66.06 71 ASP A N 1
ATOM 627 C CA . ASP A 1 71 ? -11.766 -11.398 1.653 1.00 66.06 71 ASP A CA 1
ATOM 628 C C . ASP A 1 71 ? -10.468 -11.219 0.862 1.00 66.06 71 ASP A C 1
ATOM 630 O O . ASP A 1 71 ? -10.163 -12.023 -0.018 1.00 66.06 71 ASP A O 1
ATOM 634 N N . ASN A 1 72 ? -9.681 -10.175 1.145 1.00 66.56 72 ASN A N 1
ATOM 635 C CA . ASN A 1 72 ? -8.415 -9.901 0.453 1.00 66.56 72 ASN A CA 1
ATOM 636 C C . ASN A 1 72 ? -7.359 -9.319 1.405 1.00 66.56 72 ASN A C 1
ATOM 638 O O . ASN A 1 72 ? -6.982 -8.151 1.268 1.00 66.56 72 ASN A O 1
ATOM 642 N N . PRO A 1 73 ? -6.817 -10.135 2.324 1.00 71.38 73 PRO A N 1
ATOM 643 C CA . PRO A 1 73 ? -5.967 -9.641 3.399 1.00 71.38 73 PRO A CA 1
ATOM 644 C C . PRO A 1 73 ? -4.582 -9.200 2.924 1.00 71.38 73 PRO A C 1
ATOM 646 O O . PRO A 1 73 ? -3.874 -8.543 3.675 1.00 71.38 73 PRO A O 1
ATOM 649 N N . LEU A 1 74 ? -4.154 -9.556 1.703 1.00 75.12 74 LEU A N 1
ATOM 650 C CA . LEU A 1 74 ? -2.845 -9.170 1.173 1.00 75.12 74 LEU A CA 1
ATOM 651 C C . LEU A 1 74 ? -2.953 -8.315 -0.083 1.00 75.12 74 LEU A C 1
ATOM 653 O O . LEU A 1 74 ? -3.454 -8.742 -1.128 1.00 75.12 74 LEU A O 1
ATOM 657 N N . TRP A 1 75 ? -2.340 -7.147 0.008 1.00 74.44 75 TRP A N 1
ATOM 658 C CA . TRP A 1 75 ? -2.264 -6.145 -1.034 1.00 74.44 75 TRP A CA 1
ATOM 659 C C . TRP A 1 75 ? -0.826 -5.890 -1.424 1.00 74.44 75 TRP A C 1
ATOM 661 O O . TRP A 1 75 ? 0.033 -5.685 -0.577 1.00 74.44 75 TRP A O 1
ATOM 671 N N . ILE A 1 76 ? -0.529 -5.929 -2.718 1.00 76.38 76 ILE A N 1
ATOM 672 C CA . ILE A 1 76 ? 0.839 -5.725 -3.193 1.00 76.38 76 ILE A CA 1
ATOM 673 C C . ILE A 1 76 ? 0.866 -4.639 -4.248 1.00 76.38 76 ILE A C 1
ATOM 675 O O . ILE A 1 76 ? 0.284 -4.777 -5.328 1.00 76.38 76 ILE A O 1
ATOM 679 N N . VAL A 1 77 ? 1.616 -3.593 -3.932 1.00 75.25 77 VAL A N 1
ATOM 680 C CA . VAL A 1 77 ? 1.902 -2.457 -4.800 1.00 75.25 77 VAL A CA 1
ATOM 681 C C . VAL A 1 77 ? 3.313 -2.639 -5.331 1.00 75.25 77 VAL A C 1
ATOM 683 O O . VAL A 1 77 ? 4.236 -2.925 -4.573 1.00 75.25 77 VAL A O 1
ATOM 686 N N . SER A 1 78 ? 3.472 -2.552 -6.649 1.00 75.00 78 SER A N 1
ATOM 687 C CA . SER A 1 78 ? 4.778 -2.647 -7.302 1.00 75.00 78 SER A CA 1
ATOM 688 C C . SER A 1 78 ? 5.153 -1.289 -7.873 1.00 75.00 78 SER A C 1
ATOM 690 O O . SER A 1 78 ? 4.394 -0.722 -8.654 1.00 75.00 78 SER A O 1
ATOM 692 N N . PHE A 1 79 ? 6.331 -0.810 -7.512 1.00 74.19 79 PHE A N 1
ATOM 693 C CA . PHE A 1 79 ? 6.935 0.400 -8.034 1.00 74.19 79 PHE A CA 1
ATOM 694 C C . PHE A 1 79 ? 7.978 0.008 -9.078 1.00 74.19 79 PHE A C 1
ATOM 696 O O . PHE A 1 79 ? 8.731 -0.955 -8.907 1.00 74.19 79 PHE A O 1
ATOM 703 N N . SER A 1 80 ? 7.996 0.748 -10.183 1.00 69.25 80 SER A N 1
ATOM 704 C CA . SER A 1 80 ? 8.992 0.592 -11.247 1.00 69.25 80 SER A CA 1
ATOM 705 C C . SER A 1 80 ? 10.287 1.358 -10.969 1.00 69.25 80 SER A C 1
ATOM 707 O O . SER A 1 80 ? 11.223 1.236 -11.749 1.00 69.25 80 SER A O 1
ATOM 709 N N . LYS A 1 81 ? 10.323 2.181 -9.910 1.00 72.25 81 LYS A N 1
ATOM 710 C CA . LYS A 1 81 ? 11.486 2.965 -9.481 1.00 72.25 81 LYS A CA 1
ATOM 711 C C . LYS A 1 81 ? 11.744 2.747 -7.978 1.00 72.25 81 LYS A C 1
ATOM 713 O O . LYS A 1 81 ? 10.761 2.795 -7.231 1.00 72.25 81 LYS A O 1
ATOM 718 N N . PRO A 1 82 ? 13.007 2.550 -7.551 1.00 71.00 82 PRO A N 1
ATOM 719 C CA . PRO A 1 82 ? 13.394 2.398 -6.144 1.00 71.00 82 PRO A CA 1
ATOM 720 C C . PRO A 1 82 ? 12.941 3.571 -5.283 1.00 71.00 82 PRO A C 1
ATOM 722 O O . PRO A 1 82 ? 12.159 3.390 -4.351 1.00 71.00 82 PRO A O 1
ATOM 725 N N . ASP A 1 83 ? 13.331 4.779 -5.691 1.00 76.44 83 ASP A N 1
ATOM 726 C CA . ASP A 1 83 ? 13.120 6.009 -4.927 1.00 76.44 83 ASP A CA 1
ATOM 727 C C . ASP A 1 83 ? 11.634 6.258 -4.652 1.00 76.44 83 ASP A C 1
ATOM 729 O O . ASP A 1 83 ? 11.246 6.732 -3.590 1.00 76.44 83 ASP A O 1
ATOM 733 N N . SER A 1 84 ? 10.769 5.878 -5.598 1.00 76.38 84 SER A N 1
ATOM 734 C CA . SER A 1 84 ? 9.321 6.005 -5.437 1.00 76.38 84 SER A CA 1
ATOM 735 C C . SER A 1 84 ? 8.756 5.057 -4.380 1.00 76.38 84 SER A C 1
ATOM 737 O O . SER A 1 84 ? 7.780 5.414 -3.732 1.00 76.38 84 SER A O 1
ATOM 739 N N . ALA A 1 85 ? 9.323 3.860 -4.204 1.00 77.56 85 ALA A N 1
ATOM 740 C CA . ALA A 1 85 ? 8.886 2.940 -3.155 1.00 77.56 85 ALA A CA 1
ATOM 741 C C . ALA A 1 85 ? 9.340 3.413 -1.770 1.00 77.56 85 ALA A C 1
ATOM 743 O O . ALA A 1 85 ? 8.558 3.354 -0.822 1.00 77.56 85 ALA A O 1
ATOM 744 N N . G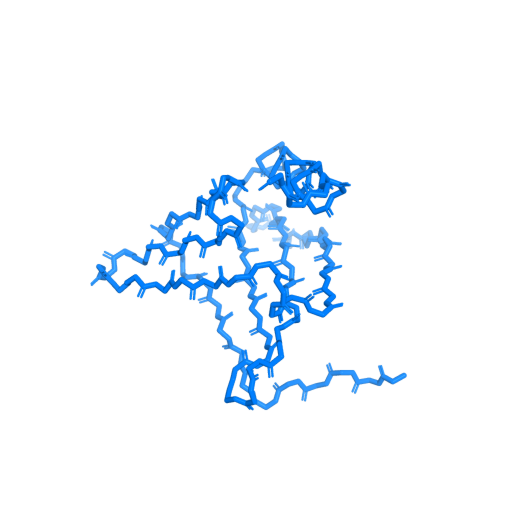LU A 1 86 ? 10.576 3.902 -1.663 1.00 81.81 86 GLU A N 1
ATOM 745 C CA . GLU A 1 86 ? 11.142 4.412 -0.410 1.00 81.81 86 GLU A CA 1
ATOM 746 C C . GLU A 1 86 ? 10.459 5.703 0.044 1.00 81.81 86 GLU A C 1
ATOM 748 O O . GLU A 1 86 ? 10.047 5.801 1.201 1.00 81.81 86 GLU A O 1
ATOM 753 N N . GLU A 1 87 ? 10.254 6.661 -0.867 1.00 83.12 87 GLU A N 1
ATOM 754 C CA . GLU A 1 87 ? 9.516 7.895 -0.577 1.00 83.12 87 GLU A CA 1
ATOM 755 C C . GLU A 1 87 ? 8.103 7.577 -0.078 1.00 83.12 87 GLU A C 1
ATOM 757 O O . GLU A 1 87 ? 7.624 8.154 0.901 1.00 83.12 87 GLU A O 1
ATOM 762 N N . TRP A 1 88 ? 7.434 6.629 -0.730 1.00 84.25 88 TRP A N 1
ATOM 763 C CA . TRP A 1 88 ? 6.074 6.260 -0.370 1.00 84.25 88 TRP A CA 1
ATOM 764 C C . TRP A 1 88 ? 6.019 5.550 0.989 1.00 84.25 88 TRP A C 1
ATOM 766 O O . TRP A 1 88 ? 5.151 5.853 1.807 1.00 84.25 88 TRP A O 1
ATOM 776 N N . GLU A 1 89 ? 6.970 4.656 1.275 1.00 84.56 89 GLU A N 1
ATOM 777 C CA . GLU A 1 89 ? 7.095 4.025 2.592 1.00 84.56 89 GLU A CA 1
ATOM 778 C C . GLU A 1 89 ? 7.369 5.058 3.697 1.00 84.56 89 GLU A C 1
ATOM 780 O O . GLU A 1 89 ? 6.770 4.978 4.772 1.00 84.56 89 GLU A O 1
ATOM 785 N N . ALA A 1 90 ? 8.235 6.042 3.442 1.00 86.06 90 ALA A N 1
ATOM 786 C CA . ALA A 1 90 ? 8.527 7.114 4.389 1.00 86.06 90 ALA A CA 1
ATOM 787 C C . ALA A 1 90 ? 7.282 7.966 4.686 1.00 86.06 90 ALA A C 1
ATOM 789 O O . ALA A 1 90 ? 6.988 8.233 5.852 1.00 86.06 90 ALA A O 1
ATOM 790 N N . ARG A 1 91 ? 6.504 8.323 3.655 1.00 84.81 91 ARG A N 1
ATOM 791 C CA . ARG A 1 91 ? 5.236 9.058 3.816 1.00 84.81 91 ARG A CA 1
ATOM 792 C C . ARG A 1 91 ? 4.200 8.264 4.603 1.00 84.81 91 ARG A C 1
ATOM 794 O O . ARG A 1 91 ? 3.540 8.832 5.466 1.00 84.81 91 ARG A O 1
ATOM 801 N N . LEU A 1 92 ? 4.085 6.958 4.354 1.00 85.06 92 LEU A N 1
ATOM 802 C CA . LEU A 1 92 ? 3.201 6.093 5.136 1.00 85.06 92 LEU A CA 1
ATOM 803 C C . LEU A 1 92 ? 3.628 6.048 6.608 1.00 85.06 92 LEU A C 1
ATOM 805 O O . LEU A 1 92 ? 2.786 6.193 7.487 1.00 85.06 92 LEU A O 1
ATOM 809 N N . LYS A 1 93 ? 4.928 5.873 6.885 1.00 86.12 93 LYS A N 1
ATOM 810 C CA . LYS A 1 93 ? 5.463 5.869 8.257 1.00 86.12 93 LYS A CA 1
ATOM 811 C C . LYS A 1 93 ? 5.155 7.175 8.984 1.00 86.12 93 LYS A C 1
ATOM 813 O O . LYS A 1 93 ? 4.693 7.121 10.118 1.00 86.12 93 LYS A O 1
ATOM 818 N N . ALA A 1 94 ? 5.370 8.316 8.327 1.00 86.25 94 ALA A N 1
ATOM 819 C CA . ALA A 1 94 ? 5.045 9.627 8.883 1.00 86.25 94 ALA A CA 1
ATOM 820 C C . ALA A 1 94 ? 3.545 9.741 9.197 1.00 86.25 94 ALA A C 1
ATOM 822 O O . ALA A 1 94 ? 3.174 9.978 10.341 1.00 86.25 94 ALA A O 1
ATOM 823 N N . ALA A 1 95 ? 2.687 9.432 8.223 1.00 83.69 95 ALA A N 1
ATOM 824 C CA . ALA A 1 95 ? 1.241 9.558 8.373 1.00 83.69 95 ALA A CA 1
ATOM 825 C C . ALA A 1 95 ? 0.636 8.569 9.397 1.00 83.69 95 ALA A C 1
ATOM 827 O O . ALA A 1 95 ? -0.409 8.838 9.987 1.00 83.69 95 ALA A O 1
ATOM 828 N N . MET A 1 96 ? 1.276 7.416 9.624 1.00 80.19 96 MET A N 1
ATOM 829 C CA . MET A 1 96 ? 0.880 6.455 10.663 1.00 80.19 96 MET A CA 1
ATOM 830 C C . MET A 1 96 ? 1.355 6.865 12.064 1.00 80.19 96 MET A C 1
ATOM 832 O O . MET A 1 96 ? 0.715 6.482 13.043 1.00 80.19 96 MET A O 1
ATOM 836 N N . ALA A 1 97 ? 2.465 7.603 12.163 1.00 81.44 97 ALA A N 1
ATOM 837 C CA . ALA A 1 97 ? 3.028 8.078 13.427 1.00 81.44 97 ALA A CA 1
ATOM 838 C C . ALA A 1 97 ? 2.301 9.315 13.976 1.00 81.44 97 ALA A C 1
ATOM 840 O O . ALA A 1 97 ? 2.308 9.534 15.187 1.00 81.44 97 ALA A O 1
ATOM 841 N N . GLU A 1 98 ? 1.662 10.106 13.113 1.00 72.88 98 GLU A N 1
ATOM 842 C CA . GLU A 1 98 ? 0.864 11.253 13.543 1.00 72.88 98 GLU A CA 1
ATOM 843 C C . GLU A 1 98 ? -0.445 10.784 14.216 1.00 72.88 98 GLU A C 1
ATOM 845 O O . GLU A 1 98 ? -1.199 9.987 13.634 1.00 72.88 98 GLU A O 1
ATOM 850 N N . PRO A 1 99 ? -0.741 11.233 15.454 1.00 56.38 99 PRO A N 1
ATOM 851 C CA . PRO A 1 99 ? -2.038 10.988 16.070 1.00 56.38 99 PRO A CA 1
ATOM 852 C C . PRO A 1 99 ? -3.120 11.707 15.258 1.00 56.38 99 PRO A C 1
ATOM 854 O O . PRO A 1 99 ? -2.905 12.818 14.778 1.00 56.38 99 PRO A O 1
ATOM 857 N N . ALA A 1 100 ? -4.280 11.065 15.083 1.00 57.69 100 ALA A N 1
ATOM 858 C CA . ALA A 1 100 ? -5.433 11.721 14.470 1.00 57.69 100 ALA A CA 1
ATOM 859 C C . ALA A 1 100 ? -5.751 12.997 15.273 1.00 57.69 100 ALA A C 1
ATOM 861 O O . ALA A 1 100 ? -6.000 12.897 16.476 1.00 57.69 100 ALA A O 1
ATOM 862 N N . SER A 1 101 ? -5.639 14.161 14.626 1.00 52.16 101 SER A N 1
ATOM 863 C CA . SER A 1 101 ? -6.009 15.457 15.214 1.00 52.16 101 SER A CA 1
ATOM 864 C C . SER A 1 101 ? -7.519 15.644 15.229 1.00 52.16 101 SER A C 1
ATOM 866 O O . SER A 1 101 ? -8.184 15.103 14.317 1.00 52.16 101 SER A O 1
#

pLDDT: mean 71.9, std 13.67, range [31.34, 87.81]

Sequence (101 aa):
MDFNPKYKYKAMLGSRIELDPDSRQIFLKSRDGRKRVFKYEEIVEWKHKWLQGDRYRTDHHRLWFVVRDLDNPLWIVSFSKPDSAEEWEARLKAAMAEPAS